Protein AF-A0A5T4NRQ0-F1 (afdb_monomer_lite)

Structure (mmCIF, N/CA/C/O backbone):
data_AF-A0A5T4NRQ0-F1
#
_entry.id   AF-A0A5T4NRQ0-F1
#
loop_
_atom_site.group_PDB
_atom_site.id
_atom_site.type_symbol
_atom_site.label_atom_id
_atom_site.label_alt_id
_atom_site.label_comp_id
_atom_site.label_asym_id
_atom_site.label_entity_id
_atom_site.label_seq_id
_atom_sit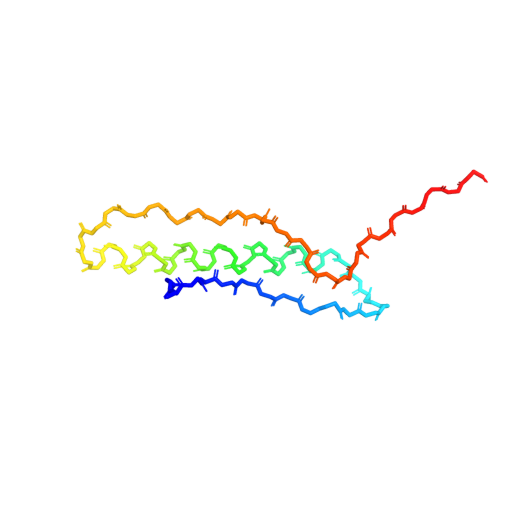e.pdbx_PDB_ins_code
_atom_site.Cartn_x
_atom_site.Cartn_y
_atom_site.Cartn_z
_atom_site.occupancy
_atom_site.B_iso_or_equiv
_atom_site.auth_seq_id
_atom_site.auth_comp_id
_atom_site.auth_asym_id
_atom_site.auth_atom_id
_atom_site.pdbx_PDB_model_num
ATOM 1 N N . MET A 1 1 ? 6.969 9.263 22.544 1.00 43.59 1 MET A N 1
ATOM 2 C CA . MET A 1 1 ? 6.781 9.104 21.086 1.00 43.59 1 MET A CA 1
ATOM 3 C C . MET A 1 1 ? 5.511 8.303 20.897 1.00 43.59 1 MET A C 1
ATOM 5 O O . MET A 1 1 ? 5.408 7.251 21.516 1.00 43.59 1 MET A O 1
ATOM 9 N N . ASN A 1 2 ? 4.541 8.815 20.140 1.00 53.88 2 ASN A N 1
ATOM 10 C CA . ASN A 1 2 ? 3.364 8.023 19.786 1.00 53.88 2 ASN A CA 1
ATOM 11 C C . ASN A 1 2 ? 3.790 6.971 18.750 1.00 53.88 2 ASN A C 1
ATOM 13 O O . ASN A 1 2 ? 4.599 7.300 17.882 1.00 53.88 2 ASN A O 1
ATOM 17 N N . PRO A 1 3 ? 3.322 5.718 18.848 1.00 63.16 3 PRO A N 1
ATOM 18 C CA . PRO A 1 3 ? 3.604 4.721 17.827 1.00 63.16 3 PRO A CA 1
ATOM 19 C C . PRO A 1 3 ? 2.965 5.156 16.502 1.00 63.16 3 PRO A C 1
ATOM 21 O O . PRO A 1 3 ? 1.754 5.348 16.428 1.00 63.16 3 PRO A O 1
ATOM 24 N N . GLU A 1 4 ? 3.787 5.320 15.467 1.00 67.88 4 GLU A N 1
ATOM 25 C CA . GLU A 1 4 ? 3.346 5.618 14.103 1.00 67.88 4 GLU A CA 1
ATOM 26 C C . GLU A 1 4 ? 3.485 4.366 13.239 1.00 67.88 4 GLU A C 1
ATOM 28 O O . GLU A 1 4 ? 4.559 3.767 13.140 1.00 67.88 4 GLU A O 1
ATOM 33 N N . LEU A 1 5 ? 2.388 3.968 12.600 1.00 68.88 5 LEU A N 1
ATOM 34 C CA . LEU A 1 5 ? 2.396 2.888 11.626 1.00 68.88 5 LEU A CA 1
ATOM 35 C C . LEU A 1 5 ? 2.890 3.443 10.286 1.00 68.88 5 LEU A C 1
ATOM 37 O O . LEU A 1 5 ? 2.241 4.294 9.684 1.00 68.88 5 LEU A O 1
ATOM 41 N N . SER A 1 6 ? 4.036 2.949 9.821 1.00 72.31 6 SER A N 1
ATOM 42 C CA . SER A 1 6 ? 4.639 3.352 8.548 1.00 72.31 6 SER A CA 1
ATOM 43 C C . SER A 1 6 ? 4.663 2.187 7.566 1.00 72.31 6 SER A C 1
ATOM 45 O O . SER A 1 6 ? 5.063 1.079 7.924 1.00 72.31 6 SER A O 1
ATOM 47 N N . ILE A 1 7 ? 4.292 2.447 6.312 1.00 75.06 7 ILE A N 1
ATOM 48 C CA . ILE A 1 7 ? 4.503 1.514 5.201 1.00 75.06 7 ILE A CA 1
ATOM 49 C C . ILE A 1 7 ? 5.809 1.913 4.514 1.00 75.06 7 ILE A C 1
ATOM 51 O O . ILE A 1 7 ? 5.969 3.059 4.094 1.00 75.06 7 ILE A O 1
ATOM 55 N N . LYS A 1 8 ? 6.750 0.972 4.404 1.00 79.31 8 LYS A N 1
ATOM 56 C CA . LYS A 1 8 ? 8.033 1.171 3.725 1.00 79.31 8 LYS A CA 1
ATOM 57 C C . LYS A 1 8 ? 8.158 0.165 2.585 1.00 79.31 8 LYS A C 1
ATOM 59 O O . LYS A 1 8 ? 8.082 -1.036 2.821 1.00 79.31 8 LYS A O 1
ATOM 64 N N . ILE A 1 9 ? 8.394 0.662 1.375 1.00 76.88 9 ILE A N 1
ATOM 65 C CA . ILE A 1 9 ? 8.772 -0.148 0.214 1.00 76.88 9 ILE A CA 1
ATOM 66 C C . ILE A 1 9 ? 10.177 0.284 -0.194 1.00 76.88 9 ILE A C 1
ATOM 68 O O . ILE A 1 9 ? 10.409 1.468 -0.436 1.00 76.88 9 ILE A O 1
ATOM 72 N N . ASP A 1 10 ? 11.120 -0.656 -0.229 1.00 75.31 10 ASP A N 1
ATOM 73 C CA . ASP A 1 10 ? 12.498 -0.357 -0.614 1.00 75.31 10 ASP A CA 1
ATOM 74 C C . ASP A 1 10 ? 12.614 -0.092 -2.121 1.00 75.31 10 ASP A C 1
ATOM 76 O O . ASP A 1 10 ? 12.005 -0.771 -2.955 1.00 75.31 10 ASP A O 1
ATOM 80 N N . TYR A 1 11 ? 13.431 0.902 -2.471 1.00 73.19 11 TYR A N 1
ATOM 81 C CA . TYR A 1 11 ? 13.764 1.200 -3.857 1.00 73.19 11 TYR A CA 1
ATOM 82 C C . TYR A 1 11 ? 14.638 0.087 -4.441 1.00 73.19 11 TYR A C 1
ATOM 84 O O . TYR A 1 11 ? 15.701 -0.231 -3.906 1.00 73.19 11 TYR A O 1
ATOM 92 N N . LEU A 1 12 ? 14.211 -0.461 -5.578 1.00 76.81 12 LEU A N 1
ATOM 93 C CA . LEU A 1 12 ? 14.996 -1.402 -6.364 1.00 76.81 12 LEU A CA 1
ATOM 94 C C . LEU A 1 12 ? 15.464 -0.710 -7.642 1.00 76.81 12 LEU A C 1
ATOM 96 O O . LEU A 1 12 ? 14.651 -0.313 -8.479 1.00 76.81 12 LEU A O 1
ATOM 100 N N . LYS A 1 13 ? 16.783 -0.575 -7.781 1.00 76.69 13 LYS A N 1
ATOM 101 C CA . LYS A 1 13 ? 17.400 -0.047 -8.995 1.00 76.69 13 LYS A CA 1
ATOM 102 C C . LYS A 1 13 ? 17.106 -0.987 -10.168 1.00 76.69 13 LYS A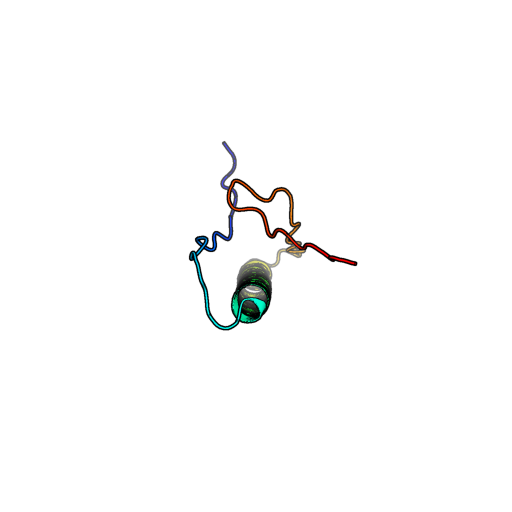 C 1
ATOM 104 O O . LYS A 1 13 ? 17.170 -2.201 -10.001 1.00 76.69 13 LYS A O 1
ATOM 109 N N . ASP A 1 14 ? 16.790 -0.414 -11.328 1.00 81.31 14 ASP A N 1
ATOM 110 C CA . ASP A 1 14 ? 16.523 -1.151 -12.571 1.00 81.31 14 ASP A CA 1
ATOM 111 C C . ASP A 1 14 ? 15.354 -2.156 -12.451 1.00 81.31 14 ASP A C 1
ATOM 113 O O . ASP A 1 14 ? 15.333 -3.197 -13.106 1.00 81.31 14 ASP A O 1
ATOM 117 N N . ARG A 1 15 ? 14.362 -1.846 -11.599 1.00 80.62 15 ARG A N 1
ATOM 118 C CA . ARG A 1 15 ? 13.125 -2.627 -11.484 1.00 80.62 15 ARG A CA 1
ATOM 119 C C . ARG A 1 15 ? 12.436 -2.718 -12.849 1.00 80.62 15 ARG A C 1
ATOM 121 O O . ARG A 1 15 ? 12.004 -1.708 -13.402 1.00 80.62 15 ARG A O 1
ATOM 128 N N . HIS A 1 16 ? 12.268 -3.944 -13.331 1.00 77.25 16 HIS A N 1
ATOM 129 C CA . HIS A 1 16 ? 11.293 -4.255 -14.370 1.00 77.25 16 HIS A CA 1
ATOM 130 C C . HIS A 1 16 ? 9.891 -4.123 -13.749 1.00 77.25 16 HIS A C 1
ATOM 132 O O . HIS A 1 16 ? 9.688 -4.622 -12.646 1.00 77.25 16 HIS A O 1
ATOM 138 N N . ASN A 1 17 ? 8.973 -3.419 -14.420 1.00 83.50 17 ASN A N 1
ATOM 139 C CA . ASN A 1 17 ? 7.606 -3.106 -13.961 1.00 83.50 17 ASN A CA 1
ATOM 140 C C . ASN A 1 17 ? 7.540 -2.134 -12.752 1.00 83.50 17 ASN A C 1
ATOM 142 O O . ASN A 1 17 ? 7.170 -2.516 -11.635 1.00 83.50 17 ASN A O 1
ATOM 146 N N . PRO A 1 18 ? 7.934 -0.854 -12.910 1.00 80.00 18 PRO A N 1
ATOM 147 C CA . PRO A 1 18 ? 7.867 0.145 -11.833 1.00 80.00 18 PRO A CA 1
ATOM 148 C C . PRO A 1 18 ? 6.450 0.385 -11.274 1.00 80.00 18 PRO A C 1
ATOM 150 O O . PRO A 1 18 ? 6.318 0.793 -10.118 1.00 80.00 18 PRO A O 1
ATOM 153 N N . GLU A 1 19 ? 5.404 0.116 -12.054 1.00 82.62 19 GLU A N 1
ATOM 154 C CA . 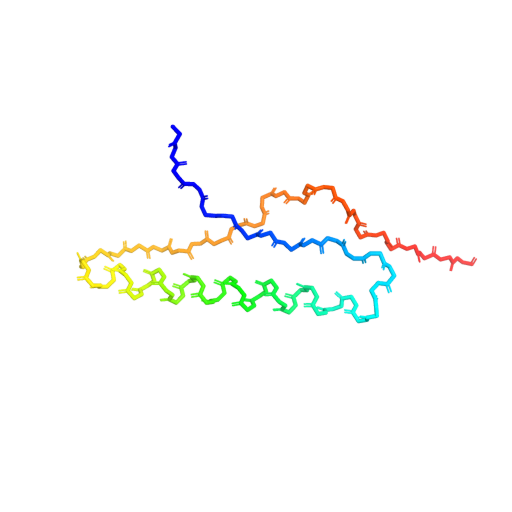GLU A 1 19 ? 3.993 0.195 -11.664 1.00 82.62 19 GLU A CA 1
ATOM 155 C C . GLU A 1 19 ? 3.648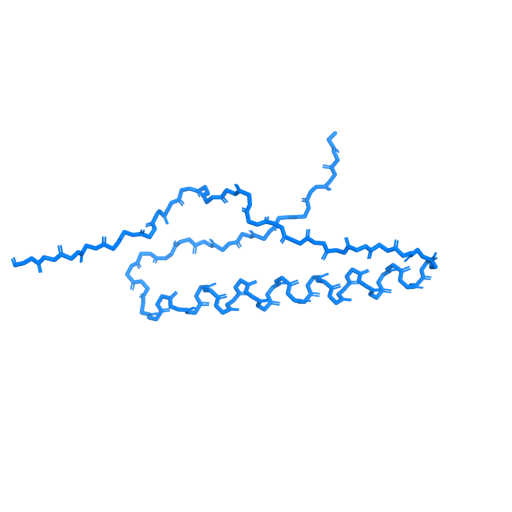 -0.688 -10.455 1.00 82.62 19 GLU A C 1
ATOM 157 O O . GLU A 1 19 ? 2.869 -0.272 -9.594 1.00 82.62 19 GLU A O 1
ATOM 162 N N . GLU A 1 20 ? 4.312 -1.838 -10.307 1.00 86.00 20 GLU A N 1
ATOM 163 C CA . GLU A 1 20 ? 4.081 -2.783 -9.207 1.00 86.00 20 GLU A CA 1
ATOM 164 C C . GLU A 1 20 ? 4.358 -2.164 -7.827 1.00 86.00 20 GLU A C 1
ATOM 166 O O . GLU A 1 20 ? 3.795 -2.592 -6.820 1.00 86.00 20 GLU A O 1
ATOM 171 N N . VAL A 1 21 ? 5.217 -1.138 -7.743 1.00 84.44 21 VAL A N 1
ATOM 172 C CA . VAL A 1 21 ? 5.461 -0.411 -6.481 1.00 84.44 21 VAL A CA 1
ATOM 173 C C . VAL A 1 21 ? 4.191 0.296 -6.015 1.00 84.44 21 VAL A C 1
ATOM 175 O O . VAL A 1 21 ? 3.871 0.284 -4.824 1.00 84.44 21 VAL A O 1
ATOM 178 N N . PHE A 1 22 ? 3.464 0.908 -6.948 1.00 84.50 22 PHE A N 1
ATOM 179 C CA . PHE A 1 22 ? 2.231 1.626 -6.650 1.00 84.50 22 PHE A CA 1
ATOM 180 C C . PHE A 1 22 ? 1.094 0.659 -6.329 1.00 84.50 22 PHE A C 1
ATOM 182 O O . PHE A 1 22 ? 0.340 0.905 -5.385 1.00 84.50 22 PHE A O 1
ATOM 189 N N . GLU A 1 23 ? 1.013 -0.463 -7.046 1.00 89.50 23 GLU A N 1
ATOM 190 C CA . GLU A 1 23 ? 0.053 -1.531 -6.748 1.00 89.50 23 GLU A CA 1
ATOM 191 C C . GLU A 1 23 ? 0.284 -2.118 -5.353 1.00 89.50 23 GLU A C 1
ATOM 193 O O . GLU A 1 23 ? -0.646 -2.187 -4.547 1.00 89.50 23 GLU A O 1
ATOM 198 N N . ALA A 1 24 ? 1.533 -2.457 -5.020 1.00 86.56 24 ALA A N 1
ATOM 199 C CA . ALA A 1 24 ? 1.891 -2.953 -3.696 1.00 86.56 24 ALA A CA 1
ATOM 200 C C . ALA A 1 24 ? 1.533 -1.939 -2.600 1.00 86.56 24 ALA A C 1
ATOM 202 O O . ALA A 1 24 ? 0.938 -2.309 -1.588 1.00 86.56 24 ALA A O 1
ATOM 203 N N . MET A 1 25 ? 1.836 -0.653 -2.807 1.00 86.38 25 MET A N 1
ATOM 204 C CA . MET A 1 25 ? 1.479 0.406 -1.859 1.00 86.38 25 MET A CA 1
ATOM 205 C C . MET A 1 25 ? -0.038 0.483 -1.639 1.00 86.38 25 MET A C 1
ATOM 207 O O . MET A 1 25 ? -0.490 0.550 -0.494 1.00 86.38 25 MET A O 1
ATOM 211 N N . ALA A 1 26 ? -0.831 0.424 -2.712 1.00 88.44 26 ALA A N 1
ATOM 212 C CA . ALA A 1 26 ? -2.289 0.433 -2.623 1.00 88.44 26 ALA A CA 1
ATOM 213 C C . ALA A 1 26 ? -2.824 -0.784 -1.849 1.00 88.44 26 ALA A C 1
ATOM 215 O O . ALA A 1 26 ? -3.680 -0.627 -0.974 1.00 88.44 26 ALA A O 1
ATOM 216 N N . LEU A 1 27 ? -2.290 -1.980 -2.120 1.00 89.69 27 LEU A N 1
ATOM 217 C CA . LEU A 1 27 ? -2.656 -3.209 -1.412 1.00 89.69 27 LEU A CA 1
ATOM 218 C C . LEU A 1 27 ? -2.346 -3.116 0.086 1.00 89.69 27 LEU A C 1
ATOM 220 O O . LEU A 1 27 ? -3.214 -3.431 0.901 1.00 89.69 27 LEU A O 1
ATOM 224 N N . TYR A 1 28 ? -1.159 -2.629 0.460 1.00 87.12 28 TYR A N 1
ATOM 225 C CA . TYR A 1 28 ? -0.801 -2.437 1.868 1.00 87.12 28 TYR A CA 1
ATOM 226 C C . TYR A 1 28 ? -1.731 -1.440 2.564 1.00 87.12 28 TYR A C 1
ATOM 228 O O . TYR A 1 28 ? -2.246 -1.743 3.640 1.00 87.12 28 TYR A O 1
ATOM 236 N N . ILE A 1 29 ? -1.983 -0.275 1.958 1.00 86.94 29 ILE A N 1
ATOM 237 C CA . ILE A 1 29 ? -2.874 0.746 2.532 1.00 86.94 29 ILE A CA 1
ATOM 238 C C . ILE A 1 29 ? -4.272 0.171 2.781 1.00 86.94 29 ILE A C 1
ATOM 240 O O . ILE A 1 29 ? -4.837 0.374 3.857 1.00 86.94 29 ILE A O 1
ATOM 244 N N . ASN A 1 30 ? -4.822 -0.562 1.811 1.00 89.75 30 ASN A N 1
ATOM 245 C CA . ASN A 1 30 ? -6.150 -1.158 1.941 1.00 89.75 30 ASN A CA 1
ATOM 246 C C . ASN A 1 30 ? -6.179 -2.238 3.029 1.00 89.75 30 ASN A C 1
ATOM 248 O O . ASN A 1 30 ? -7.041 -2.184 3.902 1.00 89.75 30 ASN A O 1
ATOM 252 N N . ALA A 1 31 ? -5.194 -3.141 3.057 1.00 89.12 31 ALA A N 1
ATOM 253 C CA . ALA A 1 31 ? -5.111 -4.183 4.078 1.00 89.12 31 ALA A CA 1
ATOM 254 C C . ALA A 1 31 ? -5.029 -3.603 5.500 1.00 89.12 31 ALA A C 1
ATOM 256 O O . ALA A 1 31 ? -5.703 -4.085 6.410 1.00 89.12 31 ALA A O 1
ATOM 257 N N . TYR A 1 32 ? -4.245 -2.539 5.701 1.00 87.19 32 TYR A N 1
ATOM 258 C CA . TYR A 1 32 ? -4.163 -1.885 7.006 1.00 87.19 32 TYR A CA 1
ATOM 259 C C . TYR A 1 32 ? -5.431 -1.112 7.373 1.00 87.19 32 TYR A C 1
ATOM 261 O O . TYR A 1 32 ? -5.788 -1.082 8.552 1.00 87.19 32 TYR A O 1
ATOM 269 N N . ARG A 1 33 ? -6.126 -0.507 6.402 1.00 86.44 33 ARG A N 1
ATOM 270 C CA . ARG A 1 33 ? -7.433 0.123 6.643 1.00 86.44 33 ARG A CA 1
ATOM 271 C C . ARG A 1 33 ? -8.453 -0.916 7.102 1.00 86.44 33 ARG A C 1
ATOM 273 O O . ARG A 1 33 ? -9.104 -0.705 8.123 1.00 86.44 33 ARG A O 1
ATOM 280 N N . ASP A 1 34 ? -8.536 -2.041 6.399 1.00 89.31 34 ASP A N 1
ATOM 281 C CA . ASP A 1 34 ? -9.452 -3.134 6.731 1.00 89.31 34 ASP A CA 1
ATOM 282 C C . ASP A 1 34 ? -9.124 -3.719 8.110 1.00 89.31 34 ASP A C 1
ATOM 284 O O . ASP A 1 34 ? -10.011 -3.899 8.947 1.00 89.31 34 ASP A O 1
ATOM 288 N N . PHE A 1 35 ? -7.838 -3.935 8.397 1.00 88.06 35 PHE A N 1
ATOM 289 C CA . PHE A 1 35 ? -7.383 -4.409 9.702 1.00 88.06 35 PHE A CA 1
ATOM 290 C C . PHE A 1 35 ? -7.723 -3.431 10.834 1.00 88.06 35 PHE A C 1
ATOM 292 O O . PHE A 1 35 ? -8.281 -3.836 11.856 1.00 88.06 35 PHE A O 1
ATOM 299 N N . GLY A 1 36 ? -7.440 -2.139 10.645 1.00 87.12 36 GLY A N 1
ATOM 300 C CA . GLY A 1 36 ? -7.791 -1.095 11.603 1.00 87.12 36 GLY A CA 1
ATOM 301 C C . GLY A 1 36 ? -9.294 -1.055 11.870 1.00 87.12 36 GLY A C 1
ATOM 302 O O . GLY A 1 36 ? -9.710 -1.007 13.028 1.00 87.12 36 GLY A O 1
ATOM 303 N N . GLN A 1 37 ? -10.110 -1.158 10.819 1.00 88.06 37 GLN A N 1
ATOM 304 C CA . GLN A 1 37 ? -11.566 -1.192 10.934 1.00 88.06 37 GLN A CA 1
ATOM 305 C C . GLN A 1 37 ? -12.061 -2.409 11.726 1.00 88.06 37 GLN A C 1
ATOM 307 O O . GLN A 1 37 ? -12.961 -2.282 12.557 1.00 88.06 37 GLN A O 1
ATOM 312 N N . VAL A 1 38 ? -11.480 -3.590 11.503 1.00 91.00 38 VAL A N 1
ATOM 313 C CA . VAL A 1 38 ? -11.813 -4.798 12.276 1.00 91.00 38 VAL A CA 1
ATOM 314 C C . VAL A 1 38 ? -11.479 -4.603 13.757 1.00 91.00 38 VAL A C 1
ATOM 316 O O . VAL A 1 38 ? -12.310 -4.902 14.618 1.00 91.00 38 VAL A O 1
ATOM 319 N N . LEU A 1 39 ? -10.298 -4.058 14.064 1.00 89.69 39 LEU A N 1
ATOM 320 C CA . LEU A 1 39 ? -9.884 -3.795 15.442 1.00 89.69 39 LEU A CA 1
ATOM 321 C C . LEU A 1 39 ? -10.778 -2.756 16.121 1.00 89.69 39 LEU A C 1
ATOM 323 O O . LEU A 1 39 ? -11.226 -2.988 17.242 1.00 89.69 39 LEU A O 1
ATOM 327 N N . SER A 1 40 ? -11.072 -1.638 15.457 1.00 89.75 40 SER A N 1
ATOM 328 C CA . SER A 1 40 ? -11.891 -0.562 16.025 1.00 89.75 40 SER A CA 1
ATOM 329 C C . SER A 1 40 ? -13.320 -1.035 16.309 1.00 89.75 40 SER A C 1
ATOM 331 O O . SER A 1 40 ? -13.839 -0.811 17.408 1.00 89.75 40 SER A O 1
ATOM 333 N N . ASN A 1 41 ? -13.897 -1.816 15.391 1.00 89.06 41 ASN A N 1
ATOM 334 C CA . ASN A 1 41 ? -15.191 -2.466 15.576 1.00 89.06 41 ASN A CA 1
ATOM 335 C C . ASN A 1 41 ? -15.199 -3.412 16.784 1.00 89.06 41 ASN A C 1
ATOM 337 O O . ASN A 1 41 ? -16.186 -3.447 17.518 1.00 89.06 41 ASN A O 1
ATOM 341 N N . SER A 1 42 ? -14.107 -4.149 17.023 1.00 92.44 42 SER A N 1
ATOM 342 C CA . SER A 1 42 ? -14.023 -5.117 18.128 1.00 92.44 42 SER A CA 1
ATOM 343 C C . SER A 1 42 ? -14.093 -4.476 19.520 1.00 92.44 42 SER A C 1
ATOM 345 O O . SER A 1 42 ? -14.523 -5.121 20.474 1.00 92.44 42 SER A O 1
ATOM 347 N N . ILE A 1 43 ? -13.720 -3.198 19.625 1.00 93.06 43 ILE A N 1
ATOM 348 C CA . ILE A 1 43 ? -13.719 -2.422 20.873 1.00 93.06 43 ILE A CA 1
ATOM 349 C C . ILE A 1 43 ? -14.785 -1.315 20.894 1.00 93.06 43 ILE A C 1
ATOM 351 O O . ILE A 1 43 ? -14.782 -0.477 21.793 1.00 93.06 43 ILE A O 1
ATOM 355 N N . GLY A 1 44 ? -15.701 -1.295 19.917 1.00 90.44 44 GLY A N 1
ATOM 356 C CA . GLY A 1 44 ? -16.799 -0.323 19.851 1.00 90.44 44 GLY A CA 1
ATOM 357 C C . GLY A 1 44 ? -16.366 1.118 19.555 1.00 90.44 44 GLY A C 1
ATOM 358 O O . GLY A 1 44 ? -17.130 2.048 19.816 1.00 90.44 44 GLY A O 1
ATOM 359 N N . ILE A 1 45 ? -15.159 1.324 19.020 1.00 87.69 45 ILE A N 1
ATOM 360 C CA . ILE A 1 45 ? -14.640 2.650 18.669 1.00 87.69 45 ILE A CA 1
ATOM 361 C C . ILE A 1 45 ? -14.864 2.898 17.178 1.00 87.69 45 ILE A C 1
ATOM 363 O O . ILE A 1 45 ? -14.493 2.085 16.337 1.00 87.69 45 ILE A O 1
ATOM 367 N N . LYS A 1 46 ? -15.416 4.065 16.832 1.00 77.00 46 LYS A N 1
ATOM 368 C CA . LYS A 1 46 ? -15.374 4.571 15.456 1.00 77.00 46 LYS A CA 1
ATOM 369 C C . LYS A 1 46 ? -14.064 5.318 15.253 1.00 77.00 46 LYS A C 1
ATOM 371 O O . LYS A 1 46 ? -1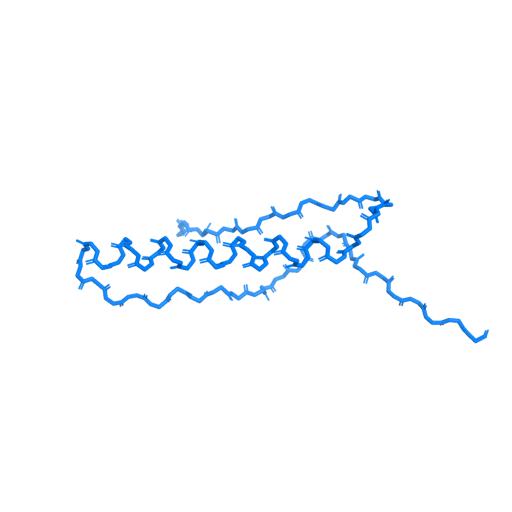3.900 6.422 15.764 1.00 77.00 46 LYS A O 1
ATOM 376 N N . ALA A 1 47 ? -13.136 4.685 14.549 1.00 75.00 47 ALA A N 1
ATOM 377 C CA . ALA A 1 47 ? -11.868 5.280 14.157 1.00 75.00 47 ALA A CA 1
ATOM 378 C C . ALA A 1 47 ? -11.759 5.257 12.632 1.00 75.00 47 ALA A C 1
ATOM 380 O O . ALA A 1 47 ? -11.889 4.194 12.027 1.00 75.00 47 ALA A O 1
ATOM 381 N N . ASP A 1 48 ? -11.502 6.422 12.040 1.00 71.62 48 ASP A N 1
ATOM 382 C CA . ASP A 1 48 ? -11.245 6.558 10.610 1.00 71.62 48 ASP A CA 1
ATOM 383 C C . ASP A 1 48 ? -9.740 6.417 10.357 1.00 71.62 48 ASP A C 1
ATOM 385 O O . ASP A 1 48 ? -8.938 7.281 10.723 1.00 71.62 48 ASP A O 1
ATOM 389 N N . PHE A 1 49 ? -9.342 5.307 9.736 1.00 74.38 49 PHE A N 1
ATOM 390 C CA . PHE A 1 49 ? -7.945 5.046 9.389 1.00 74.38 49 PHE A CA 1
ATOM 391 C C . PHE A 1 49 ? -7.613 5.677 8.035 1.00 74.38 49 PHE A C 1
ATOM 393 O O . PHE A 1 49 ? -7.832 5.087 6.972 1.00 74.38 49 PHE A O 1
ATOM 400 N N . ASN A 1 50 ? -7.063 6.889 8.085 1.00 72.62 50 ASN A N 1
ATOM 401 C CA . ASN A 1 50 ? -6.610 7.618 6.908 1.00 72.62 50 ASN A CA 1
ATOM 402 C C . ASN A 1 50 ? -5.087 7.548 6.789 1.00 72.62 50 ASN A C 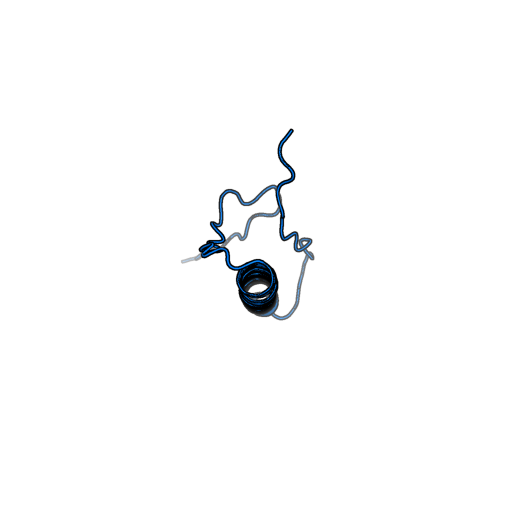1
ATOM 404 O O . ASN A 1 50 ? -4.358 8.062 7.634 1.00 72.62 50 ASN A O 1
ATOM 408 N N . PHE A 1 51 ? -4.612 6.927 5.711 1.00 74.06 51 PHE A N 1
ATOM 409 C CA . PHE A 1 51 ? -3.202 6.945 5.340 1.00 74.06 51 PHE A CA 1
ATOM 410 C C . PHE A 1 51 ? -2.937 8.150 4.440 1.00 74.06 51 PHE A C 1
ATOM 412 O O . PHE A 1 51 ? -3.560 8.287 3.387 1.00 74.06 51 PHE A O 1
ATOM 419 N N . GLN A 1 52 ? -2.003 9.006 4.850 1.00 77.75 52 GLN A N 1
ATOM 420 C CA . GLN A 1 52 ? -1.522 10.133 4.059 1.00 77.75 52 GLN A CA 1
ATOM 421 C C . GLN A 1 52 ? -0.086 9.859 3.609 1.00 77.75 52 GLN A C 1
ATOM 423 O O . GLN A 1 52 ? 0.773 9.493 4.414 1.00 77.75 52 GLN A O 1
ATOM 428 N N . LEU A 1 53 ? 0.188 10.054 2.318 1.00 73.94 53 LEU A N 1
ATOM 429 C CA . LEU A 1 53 ? 1.555 10.052 1.806 1.00 73.94 53 LEU A CA 1
ATOM 430 C C . LEU A 1 53 ? 2.241 11.354 2.241 1.00 73.94 53 LEU A C 1
ATOM 432 O O . LEU A 1 53 ? 2.092 12.385 1.591 1.00 73.94 53 LEU A O 1
ATOM 436 N N . ASN A 1 54 ? 2.950 11.309 3.368 1.00 69.50 54 ASN A N 1
ATOM 437 C CA . ASN A 1 54 ? 3.557 12.496 3.975 1.00 69.50 54 ASN A CA 1
ATOM 438 C C . ASN A 1 54 ? 4.900 12.877 3.343 1.00 69.50 54 ASN A C 1
ATOM 440 O O . ASN A 1 54 ? 5.185 14.057 3.167 1.00 69.50 54 ASN A O 1
ATOM 444 N N . GLU A 1 55 ? 5.738 11.896 3.006 1.00 65.38 55 GLU A N 1
ATOM 445 C CA . GLU A 1 55 ? 7.079 12.150 2.483 1.00 65.38 55 GLU A CA 1
ATOM 446 C C . GLU A 1 55 ? 7.602 10.941 1.697 1.00 65.38 55 GLU A C 1
ATOM 448 O O . GLU A 1 55 ? 7.346 9.794 2.064 1.00 65.38 55 GLU A O 1
ATOM 453 N N . ILE A 1 56 ? 8.373 11.189 0.635 1.00 67.31 56 ILE A N 1
ATOM 454 C CA . ILE A 1 56 ? 9.168 10.168 -0.060 1.00 67.31 56 ILE A CA 1
ATOM 455 C C . ILE A 1 56 ? 10.616 10.326 0.418 1.00 67.31 56 ILE A C 1
ATOM 457 O O . ILE A 1 56 ? 11.360 11.162 -0.098 1.00 67.31 56 ILE A O 1
ATOM 461 N N . LYS A 1 57 ? 11.031 9.543 1.421 1.00 55.31 57 LYS A N 1
ATOM 462 C CA . LYS A 1 57 ? 12.411 9.584 1.927 1.00 55.31 57 LYS A CA 1
ATOM 463 C C . LYS A 1 57 ? 13.324 8.670 1.107 1.00 55.31 57 LYS A C 1
ATOM 465 O O . LYS A 1 57 ? 13.320 7.457 1.273 1.00 55.31 57 LYS A O 1
ATOM 470 N N . SER A 1 58 ? 14.127 9.316 0.256 1.00 51.16 58 SER A N 1
ATOM 471 C CA . SER A 1 58 ? 15.269 8.815 -0.534 1.00 51.16 58 SER A CA 1
ATOM 472 C C . SER A 1 58 ? 15.004 7.673 -1.526 1.00 51.16 58 SER A C 1
ATOM 474 O O . SER A 1 58 ? 14.901 6.510 -1.152 1.00 51.16 58 SER A O 1
ATOM 476 N N . GLY A 1 59 ? 15.017 8.038 -2.815 1.00 54.09 59 GLY A N 1
ATOM 477 C CA . GLY A 1 59 ? 14.941 7.137 -3.972 1.00 54.09 59 GLY A CA 1
ATOM 478 C C . GLY A 1 59 ? 13.964 7.654 -5.028 1.00 54.09 59 GLY A C 1
ATOM 479 O O . GLY A 1 59 ? 12.990 6.986 -5.350 1.00 54.09 59 GLY A O 1
ATOM 480 N N . SER A 1 60 ? 14.157 8.894 -5.480 1.00 49.53 60 SER A N 1
ATOM 481 C CA . SER A 1 60 ? 13.228 9.640 -6.336 1.00 49.53 60 SER A CA 1
ATOM 482 C C . SER A 1 60 ? 12.884 8.915 -7.646 1.00 49.53 60 SER A C 1
ATOM 484 O O . SER A 1 60 ? 13.763 8.355 -8.298 1.00 49.53 60 SER A O 1
ATOM 486 N N . ILE A 1 61 ? 11.625 9.017 -8.086 1.00 48.91 61 ILE A N 1
ATOM 487 C CA . ILE A 1 61 ? 11.202 8.638 -9.442 1.00 48.91 61 ILE A CA 1
ATOM 488 C C . ILE A 1 61 ? 11.515 9.815 -10.370 1.00 48.91 61 ILE A C 1
ATOM 490 O O . ILE A 1 61 ? 10.940 10.894 -10.231 1.00 48.91 61 ILE A O 1
ATOM 494 N N . LEU A 1 62 ? 12.464 9.627 -11.286 1.00 46.34 62 LEU A N 1
ATOM 495 C CA . LEU A 1 62 ? 12.921 10.654 -12.219 1.00 46.34 62 LEU A CA 1
ATOM 496 C C . LEU A 1 62 ? 12.331 10.375 -13.608 1.00 46.34 62 LEU A C 1
ATOM 498 O O . LEU A 1 62 ? 12.714 9.404 -14.254 1.00 46.34 62 LEU A O 1
ATOM 502 N N . SER A 1 63 ? 11.411 11.224 -14.069 1.00 33.06 63 SER A N 1
ATOM 503 C CA . SER A 1 63 ? 10.891 11.189 -15.441 1.00 33.06 63 SER A CA 1
ATOM 504 C C . SER A 1 63 ? 11.586 12.266 -16.274 1.00 33.06 63 SER A C 1
ATOM 506 O O . SER A 1 63 ? 11.616 13.432 -15.876 1.00 33.06 63 SER A O 1
ATOM 508 N N . LYS A 1 64 ? 12.185 11.880 -17.406 1.00 39.50 64 LYS A N 1
ATOM 509 C CA . LYS A 1 64 ? 12.783 12.802 -18.381 1.00 39.50 64 LYS A CA 1
ATOM 510 C C . LYS A 1 64 ? 12.054 12.664 -19.711 1.00 39.50 64 LYS A C 1
ATOM 512 O O . LYS A 1 64 ? 11.934 11.561 -20.231 1.00 39.50 64 LYS A O 1
ATOM 517 N N . LEU A 1 65 ? 11.639 13.798 -20.266 1.00 29.83 65 LEU A N 1
ATOM 518 C CA . LEU A 1 65 ? 11.226 13.932 -21.657 1.00 29.83 65 LEU A CA 1
ATOM 519 C C . LEU A 1 65 ? 12.395 14.562 -22.423 1.00 29.83 65 LEU A C 1
ATOM 521 O O . LEU A 1 65 ? 12.884 15.620 -22.029 1.00 29.83 65 LEU A O 1
ATOM 525 N N . SER A 1 66 ? 12.857 13.909 -23.483 1.00 45.06 66 SER A N 1
ATOM 526 C CA . SER A 1 66 ? 13.819 14.470 -24.437 1.00 45.06 66 SER A CA 1
ATOM 527 C C . SER A 1 66 ? 13.097 14.856 -25.724 1.00 45.06 66 SER A C 1
ATOM 529 O O . SER A 1 66 ? 12.249 14.095 -26.190 1.00 45.06 66 SER A O 1
ATOM 531 N N . VAL A 1 67 ? 13.448 16.026 -26.265 1.00 41.09 67 VAL A N 1
ATOM 532 C CA . VAL A 1 67 ? 13.122 16.453 -27.637 1.00 41.09 67 VAL A CA 1
ATOM 533 C C . VAL A 1 67 ? 14.211 15.954 -28.572 1.00 41.09 67 VAL A C 1
ATOM 535 O O . VAL A 1 67 ? 15.392 16.061 -28.169 1.00 41.09 67 VAL A O 1
#

Foldseek 3Di:
DPDDDDDDDDDDPPDDPPVVVVVVVVVVLVVVQVVVVVVCVVVVHDDHDDDDPPDDPDDDDDDDDDD

Sequence (67 aa):
MNPELSIKIDYLKDRHNPEEVFEAMALYINAYRDFGQVLSNSIGIKADFNFQLNEIKSGSILSKLSV

Radius of gyration: 16.24 Å; chains: 1; bounding box: 34×22×49 Å

Organism: Salmonella enterica (NCBI:txid28901)

Secondary structure (DSSP, 8-state):
------------TT-S-THHHHHHHHHHHHHHHHHHHHHHHHTT-------------S---------

pLDDT: mean 74.31, std 16.17, range [29.83, 93.06]